Protein AF-A0A3C0KBW0-F1 (afdb_monomer)

Sequence (95 aa):
MKAIVAHHEISGPAHSLEAIRAARIEDAATKTLGTLVGQLFGSYVVTDGNGGEERDDDLPGDVISFRTRVQLSLSAQDYANTQADLKDLVSLRNT

Foldseek 3Di:
DLCCLLPQKFKAFPVCRVVSSVVSSVVSVPDDLVVVLVSCDVFAEDEPPCNDDDDPPVYDPVGDMDIHHHHHYDHPVVSVVVSVVSVVVSVVVVD

Radius of gyration: 15.35 Å; Cα contacts (8 Å, |Δi|>4): 106; chains: 1; bounding box: 50×17×37 Å

Mean predicted aligned error: 5.36 Å

Structure (mmCIF, N/CA/C/O backbone):
data_AF-A0A3C0KBW0-F1
#
_entry.id   AF-A0A3C0KBW0-F1
#
loop_
_atom_site.group_PDB
_atom_site.id
_atom_site.type_symbol
_atom_site.label_atom_id
_atom_site.label_alt_id
_atom_site.label_comp_id
_atom_site.label_asym_id
_atom_site.label_entity_id
_atom_site.label_seq_id
_atom_site.pdbx_PDB_ins_code
_atom_site.Cartn_x
_atom_site.Cartn_y
_atom_site.Cartn_z
_atom_site.occupancy
_atom_site.B_iso_or_equiv
_atom_site.auth_seq_id
_atom_site.auth_comp_id
_atom_site.auth_asym_id
_atom_site.auth_atom_id
_atom_site.pdbx_PDB_model_num
ATOM 1 N N . MET A 1 1 ? -5.396 5.775 -1.230 1.00 88.44 1 MET A N 1
ATOM 2 C CA . MET A 1 1 ? -4.982 4.399 -0.865 1.00 88.44 1 MET A CA 1
ATOM 3 C C . MET A 1 1 ? -4.279 3.660 -2.001 1.00 88.44 1 MET A C 1
ATOM 5 O O . MET A 1 1 ? -3.137 3.285 -1.795 1.00 88.44 1 MET A O 1
ATOM 9 N N . LYS A 1 2 ? -4.885 3.504 -3.193 1.00 93.75 2 LYS A N 1
ATOM 10 C CA . LYS A 1 2 ? -4.240 2.844 -4.353 1.00 93.75 2 LYS A CA 1
ATOM 11 C C . LYS A 1 2 ? -2.818 3.345 -4.626 1.00 93.75 2 LYS A C 1
ATOM 13 O O . LYS A 1 2 ? -1.899 2.544 -4.660 1.00 93.75 2 LYS A O 1
ATOM 18 N N . ALA A 1 3 ? -2.634 4.665 -4.700 1.00 93.81 3 ALA A N 1
ATOM 19 C CA . ALA A 1 3 ? -1.316 5.278 -4.883 1.00 93.81 3 ALA A CA 1
ATOM 20 C C . ALA A 1 3 ? -0.317 4.919 -3.766 1.00 93.81 3 ALA A C 1
ATOM 22 O O . ALA A 1 3 ? 0.834 4.619 -4.051 1.00 93.81 3 ALA A O 1
ATOM 23 N N . ILE A 1 4 ? -0.758 4.896 -2.504 1.00 93.25 4 ILE A N 1
ATOM 24 C CA . ILE A 1 4 ? 0.101 4.544 -1.363 1.00 93.25 4 ILE A CA 1
ATOM 25 C C . ILE A 1 4 ? 0.579 3.095 -1.515 1.00 93.25 4 ILE A C 1
ATOM 27 O O . ILE A 1 4 ? 1.776 2.832 -1.540 1.00 93.25 4 ILE A O 1
ATOM 31 N N . VAL A 1 5 ? -0.343 2.154 -1.727 1.00 93.00 5 VAL A N 1
ATOM 32 C CA . VAL A 1 5 ? -0.002 0.734 -1.911 1.00 93.00 5 VAL A CA 1
ATOM 33 C C . VAL A 1 5 ? 0.887 0.528 -3.150 1.00 93.00 5 VAL A C 1
ATOM 35 O O . VAL A 1 5 ? 1.910 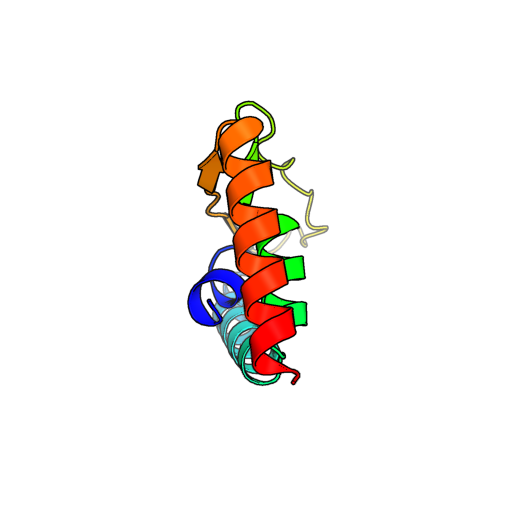-0.153 -3.065 1.00 93.00 5 VAL A O 1
ATOM 38 N N . ALA A 1 6 ? 0.579 1.189 -4.268 1.00 94.62 6 ALA A N 1
ATOM 39 C CA . ALA A 1 6 ? 1.327 1.089 -5.524 1.00 94.62 6 ALA A CA 1
ATOM 40 C C . ALA A 1 6 ? 2.739 1.695 -5.486 1.00 94.62 6 ALA A C 1
ATOM 42 O O . ALA A 1 6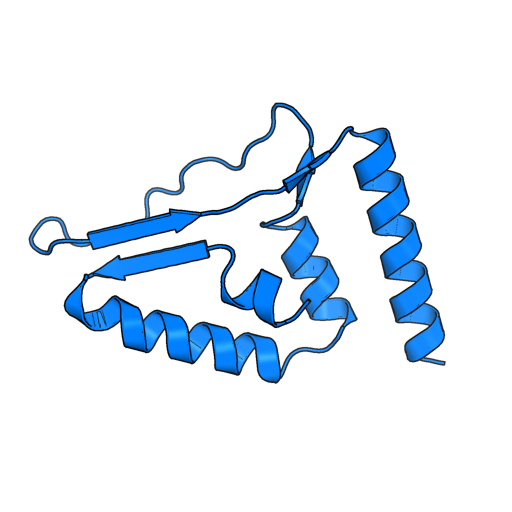 ? 3.574 1.318 -6.310 1.00 94.62 6 ALA A O 1
ATOM 43 N N . HIS A 1 7 ? 3.034 2.602 -4.550 1.00 92.56 7 HIS A N 1
ATOM 44 C CA . HIS A 1 7 ? 4.295 3.354 -4.557 1.00 92.56 7 HIS A CA 1
ATOM 45 C C . HIS A 1 7 ? 5.126 3.256 -3.282 1.00 92.56 7 HIS A C 1
ATOM 47 O O . HIS A 1 7 ? 6.286 3.648 -3.315 1.00 92.56 7 HIS A O 1
ATOM 53 N N . HIS A 1 8 ? 4.583 2.736 -2.179 1.00 91.56 8 HIS A N 1
ATOM 54 C CA . HIS A 1 8 ? 5.335 2.678 -0.924 1.00 91.56 8 HIS A CA 1
ATOM 55 C C . HIS A 1 8 ? 6.556 1.757 -0.969 1.00 91.56 8 HIS A C 1
ATOM 57 O O . HIS A 1 8 ? 7.437 1.897 -0.136 1.00 91.56 8 HIS A O 1
ATOM 63 N N . GLU A 1 9 ? 6.611 0.804 -1.896 1.00 91.00 9 GLU A N 1
ATOM 64 C CA . GLU A 1 9 ? 7.763 -0.070 -2.070 1.00 91.00 9 GLU A CA 1
ATOM 65 C C . GLU A 1 9 ? 7.984 -0.318 -3.558 1.00 91.00 9 GLU A C 1
ATOM 67 O O . GLU A 1 9 ? 7.045 -0.629 -4.291 1.00 91.00 9 GLU A O 1
ATOM 72 N N . ILE A 1 10 ? 9.222 -0.181 -4.008 1.00 91.94 10 ILE A N 1
ATOM 73 C CA . ILE A 1 10 ? 9.651 -0.592 -5.337 1.00 91.94 10 ILE A CA 1
ATOM 74 C C . ILE A 1 10 ? 11.083 -1.105 -5.252 1.00 91.94 10 ILE A C 1
ATOM 76 O O . ILE A 1 10 ? 11.929 -0.480 -4.612 1.00 91.94 10 ILE A O 1
ATOM 80 N N . SER A 1 11 ? 11.349 -2.239 -5.887 1.00 91.19 11 SER A N 1
ATOM 81 C CA . SER A 1 11 ? 12.688 -2.799 -6.001 1.00 91.19 11 SER A CA 1
ATOM 82 C C . SER A 1 11 ? 12.887 -3.478 -7.344 1.00 91.19 11 SER A C 1
ATOM 84 O O . SER A 1 11 ? 11.928 -3.948 -7.957 1.00 91.19 11 SER A O 1
ATOM 86 N N . GLY A 1 12 ? 14.130 -3.486 -7.819 1.00 90.69 12 GLY A N 1
ATOM 87 C CA . GLY A 1 12 ? 14.516 -4.195 -9.030 1.00 90.69 12 GLY A CA 1
ATOM 88 C C . GLY A 1 12 ? 15.705 -3.573 -9.762 1.00 90.69 12 GLY A C 1
ATOM 89 O O . GLY A 1 12 ? 16.191 -2.501 -9.379 1.00 90.69 12 GLY A O 1
ATOM 90 N N . PRO A 1 13 ? 16.159 -4.225 -10.844 1.00 92.00 13 PRO A N 1
ATOM 91 C CA . PRO A 1 13 ? 17.169 -3.676 -11.736 1.00 92.00 13 PRO A CA 1
ATOM 92 C C . PRO A 1 13 ? 16.752 -2.323 -12.321 1.00 92.00 13 PRO A C 1
ATOM 94 O O . PRO A 1 13 ? 15.600 -2.114 -12.701 1.00 92.00 13 PRO A O 1
ATOM 97 N N . ALA A 1 14 ? 17.713 -1.413 -12.472 1.00 90.81 14 ALA A N 1
ATOM 98 C CA . ALA A 1 14 ? 17.481 -0.058 -12.972 1.00 90.81 14 ALA A CA 1
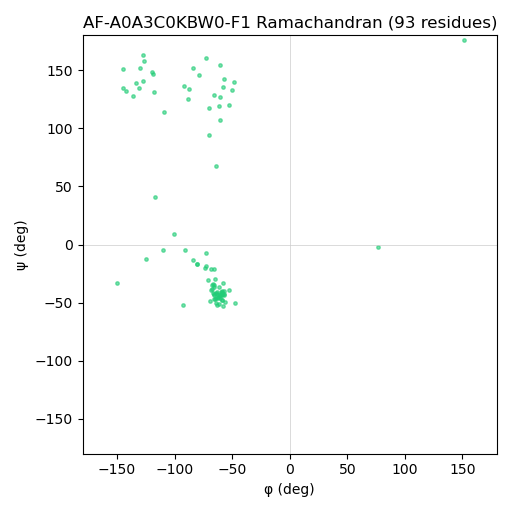A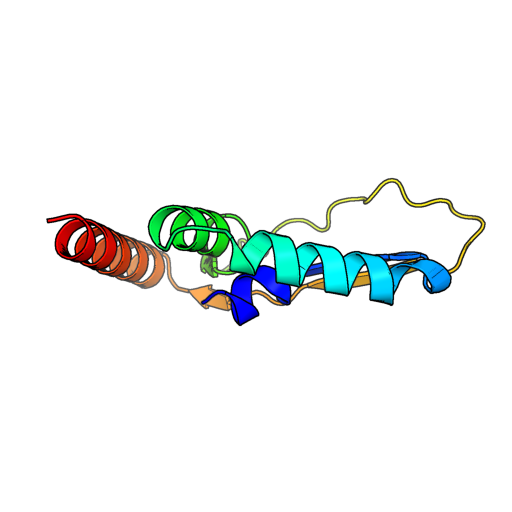TOM 99 C C . ALA A 1 14 ? 16.728 -0.030 -14.314 1.00 90.81 14 ALA A C 1
ATOM 101 O O . ALA A 1 14 ? 15.841 0.795 -14.520 1.00 90.81 14 ALA A O 1
ATOM 102 N N . HIS A 1 15 ? 17.057 -0.965 -15.210 1.00 91.19 15 HIS A N 1
ATOM 103 C CA . HIS A 1 15 ? 16.485 -1.050 -16.553 1.00 91.19 15 HIS A CA 1
ATOM 104 C C . HIS A 1 15 ? 15.033 -1.556 -16.580 1.00 91.19 15 HIS A C 1
ATOM 106 O O . HIS A 1 15 ? 14.337 -1.337 -17.566 1.00 91.19 15 HIS A O 1
ATOM 112 N N . SER A 1 16 ? 14.567 -2.235 -15.527 1.00 92.62 16 SER A N 1
ATOM 113 C CA . SER A 1 16 ? 13.203 -2.773 -15.428 1.00 92.62 16 SER A CA 1
ATOM 114 C C . SER A 1 16 ? 12.344 -2.043 -14.392 1.00 92.62 16 SER A C 1
ATOM 116 O O . SER A 1 16 ? 11.143 -2.298 -14.300 1.00 92.62 16 SER A O 1
ATOM 118 N N . LEU A 1 17 ? 12.925 -1.094 -13.652 1.00 91.06 17 LEU A N 1
ATOM 119 C CA . LEU A 1 17 ? 12.274 -0.394 -12.546 1.00 91.06 17 LEU A CA 1
ATOM 120 C C . LEU A 1 17 ? 10.979 0.319 -12.968 1.00 91.06 17 LEU A C 1
ATOM 122 O O . LEU A 1 17 ? 9.983 0.271 -12.249 1.00 91.06 17 LEU A O 1
ATOM 126 N N . GLU A 1 18 ? 10.948 0.941 -14.150 1.00 93.62 18 GLU A N 1
ATOM 127 C CA . GLU A 1 18 ? 9.735 1.589 -14.666 1.00 93.62 18 GLU A CA 1
ATOM 128 C C . GLU A 1 18 ? 8.620 0.578 -14.968 1.00 93.62 18 GLU A C 1
ATOM 130 O O . GLU A 1 18 ? 7.469 0.795 -14.584 1.00 93.62 18 GLU A O 1
ATOM 135 N N . ALA A 1 19 ? 8.959 -0.556 -15.587 1.00 95.62 19 ALA A N 1
ATOM 136 C CA . ALA A 1 19 ? 7.999 -1.618 -15.875 1.00 95.62 19 ALA A CA 1
ATOM 137 C C . ALA A 1 19 ? 7.431 -2.223 -14.579 1.00 95.62 19 ALA A C 1
ATOM 139 O O . ALA A 1 19 ? 6.220 -2.407 -14.457 1.00 95.62 19 ALA A O 1
ATOM 140 N N . ILE A 1 20 ? 8.286 -2.442 -13.573 1.00 94.38 20 ILE A N 1
ATOM 141 C CA . ILE A 1 20 ? 7.873 -2.889 -12.235 1.00 94.38 20 ILE A CA 1
ATOM 142 C C . ILE A 1 20 ? 6.922 -1.864 -11.608 1.00 94.38 20 ILE A C 1
ATOM 144 O O . ILE A 1 20 ? 5.870 -2.229 -11.078 1.00 94.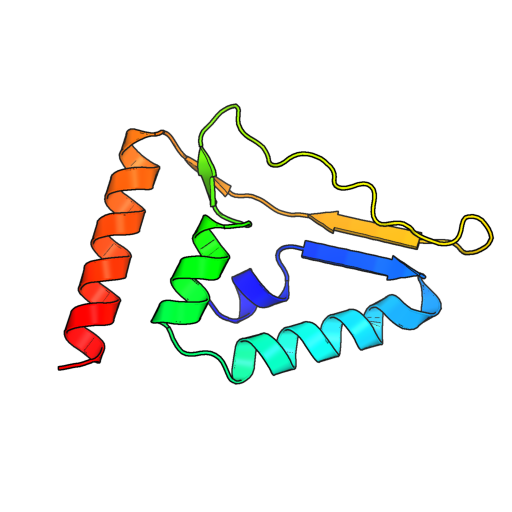38 20 ILE A O 1
ATOM 148 N N . ARG A 1 21 ? 7.242 -0.566 -11.706 1.00 94.12 21 ARG A N 1
ATOM 149 C CA . ARG A 1 21 ? 6.372 0.509 -11.212 1.00 94.12 21 ARG A CA 1
ATOM 150 C C . ARG A 1 21 ? 5.002 0.481 -11.888 1.00 94.12 21 ARG A C 1
ATOM 152 O O . ARG A 1 21 ? 3.994 0.575 -11.191 1.00 94.12 21 ARG A O 1
ATOM 159 N N . ALA A 1 22 ? 4.960 0.365 -13.214 1.00 96.25 22 ALA A N 1
ATOM 160 C CA . ALA A 1 22 ? 3.718 0.328 -13.982 1.00 96.25 22 ALA A CA 1
ATOM 161 C C . ALA A 1 22 ? 2.841 -0.870 -13.582 1.00 96.25 22 ALA A C 1
ATOM 163 O O . ALA A 1 22 ? 1.664 -0.683 -13.269 1.00 96.25 22 ALA A O 1
ATOM 164 N N . ALA A 1 23 ? 3.434 -2.063 -13.468 1.00 95.50 23 ALA A N 1
ATOM 165 C CA . ALA A 1 23 ? 2.731 -3.271 -13.041 1.00 95.50 23 ALA A CA 1
ATOM 166 C C . ALA A 1 23 ? 2.113 -3.128 -11.638 1.00 95.50 23 ALA A C 1
ATOM 168 O O . ALA A 1 23 ? 0.965 -3.511 -11.420 1.00 95.50 23 ALA A O 1
ATOM 169 N N . ARG A 1 24 ? 2.826 -2.510 -10.683 1.00 94.19 24 ARG A N 1
ATOM 170 C CA . ARG A 1 24 ? 2.283 -2.254 -9.332 1.00 94.19 24 ARG A CA 1
ATOM 171 C C . ARG A 1 24 ? 1.117 -1.265 -9.332 1.00 94.19 24 ARG A C 1
ATOM 173 O O . ARG A 1 24 ? 0.206 -1.403 -8.516 1.00 94.19 24 ARG A O 1
ATOM 180 N N . ILE A 1 25 ? 1.136 -0.260 -10.212 1.00 96.06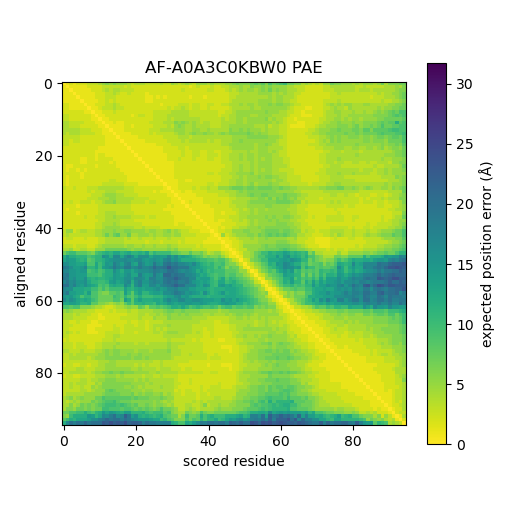 25 ILE A N 1
ATOM 181 C CA . ILE A 1 25 ? 0.019 0.688 -10.362 1.00 96.06 25 ILE A CA 1
ATOM 182 C C . ILE A 1 25 ? -1.220 -0.040 -10.878 1.00 96.06 25 ILE A C 1
ATOM 184 O O . ILE A 1 25 ? -2.303 0.145 -10.323 1.00 96.06 25 ILE A O 1
ATOM 188 N N . GLU A 1 26 ? -1.062 -0.861 -11.914 1.00 96.19 26 GLU A N 1
ATOM 189 C CA . GLU A 1 26 ? -2.157 -1.622 -12.515 1.00 96.19 26 GLU A CA 1
ATOM 190 C C . GLU A 1 26 ? -2.746 -2.643 -11.531 1.00 96.19 26 GLU A C 1
ATOM 192 O O . GLU A 1 26 ? -3.960 -2.677 -11.317 1.00 96.19 26 GLU A O 1
ATOM 197 N N . ASP A 1 27 ? -1.891 -3.393 -10.834 1.00 93.75 27 ASP A N 1
ATOM 198 C CA . ASP A 1 27 ? -2.298 -4.316 -9.773 1.00 93.75 27 ASP A CA 1
ATOM 199 C C . ASP A 1 27 ? -3.110 -3.597 -8.680 1.00 93.75 27 ASP A C 1
ATOM 201 O O . ASP A 1 27 ? -4.227 -3.999 -8.351 1.00 93.75 27 ASP A O 1
ATOM 205 N N . ALA A 1 28 ? -2.628 -2.462 -8.166 1.00 94.62 28 ALA A N 1
ATOM 206 C CA . ALA A 1 28 ? -3.378 -1.681 -7.183 1.00 94.62 28 ALA A CA 1
ATOM 207 C C . ALA A 1 28 ? -4.686 -1.094 -7.752 1.00 94.62 28 ALA A C 1
ATOM 209 O O . ALA A 1 28 ? -5.657 -0.899 -7.010 1.00 94.62 28 ALA A O 1
ATOM 210 N N . ALA A 1 29 ? -4.738 -0.797 -9.054 1.00 94.12 29 ALA A N 1
ATOM 211 C CA . ALA A 1 29 ? -5.914 -0.237 -9.709 1.00 94.12 29 ALA A CA 1
ATOM 212 C C . ALA A 1 29 ? -7.093 -1.217 -9.742 1.00 94.12 29 ALA A C 1
ATOM 214 O O . ALA A 1 29 ? -8.235 -0.772 -9.585 1.00 94.12 29 ALA A O 1
ATOM 215 N N . THR A 1 30 ? -6.828 -2.517 -9.869 1.00 93.75 30 THR A N 1
ATOM 216 C CA . THR A 1 30 ? -7.860 -3.568 -9.938 1.00 93.75 30 THR A CA 1
ATOM 217 C C . THR A 1 30 ? -8.360 -4.032 -8.565 1.00 93.75 30 THR A C 1
ATOM 219 O O . THR A 1 30 ? -9.411 -4.664 -8.460 1.00 93.75 30 THR A O 1
ATOM 222 N N . LYS A 1 31 ? -7.657 -3.679 -7.482 1.00 93.44 31 LYS A N 1
ATOM 223 C CA . LYS A 1 31 ? -7.962 -4.158 -6.129 1.00 93.44 31 LYS A CA 1
ATOM 224 C C . LYS A 1 31 ? -9.124 -3.440 -5.451 1.00 93.44 31 LYS A C 1
ATOM 226 O O . LYS A 1 31 ? -9.332 -2.229 -5.581 1.00 93.44 31 LYS A O 1
ATOM 231 N N . THR A 1 32 ? -9.858 -4.211 -4.647 1.00 93.44 32 THR A N 1
ATOM 232 C CA . THR A 1 32 ? -10.925 -3.698 -3.779 1.00 93.44 32 THR A CA 1
ATOM 233 C C . THR A 1 32 ? -10.347 -2.934 -2.583 1.00 93.44 32 THR A C 1
ATOM 235 O O . THR A 1 32 ? -9.194 -3.139 -2.204 1.00 93.44 32 THR A O 1
ATOM 238 N N . LEU A 1 33 ? -11.156 -2.083 -1.935 1.00 90.31 33 LEU A N 1
ATOM 239 C CA . LEU A 1 33 ? -10.734 -1.360 -0.730 1.00 90.31 33 LEU A CA 1
ATOM 240 C C . LEU A 1 33 ? -10.283 -2.313 0.382 1.00 90.31 33 LEU A C 1
ATOM 242 O O . LEU A 1 33 ? -9.243 -2.071 0.976 1.00 90.31 33 LEU A O 1
ATOM 246 N N . GLY A 1 34 ? -11.009 -3.412 0.618 1.00 91.56 34 GLY A N 1
ATOM 247 C CA . GLY A 1 34 ? -10.637 -4.399 1.638 1.00 91.56 34 GLY A CA 1
ATOM 248 C C . GLY A 1 34 ? -9.264 -5.021 1.377 1.00 91.56 34 GLY A C 1
ATOM 249 O O . GLY A 1 34 ? -8.438 -5.104 2.282 1.00 91.56 34 GLY A O 1
ATOM 250 N N . THR A 1 35 ? -8.976 -5.369 0.118 1.00 92.44 35 THR A N 1
ATOM 251 C CA . THR A 1 35 ? -7.652 -5.866 -0.284 1.00 92.44 35 THR A CA 1
ATOM 252 C C . THR A 1 35 ? -6.567 -4.813 -0.058 1.00 92.44 35 THR A C 1
ATOM 254 O O . THR A 1 35 ? -5.516 -5.122 0.495 1.00 92.44 35 THR A O 1
ATOM 257 N N . LEU A 1 36 ? -6.822 -3.560 -0.447 1.00 93.38 36 LEU A N 1
ATOM 258 C CA . LEU A 1 36 ? -5.860 -2.467 -0.292 1.00 93.38 36 LEU A CA 1
ATOM 259 C C . LEU A 1 36 ? -5.588 -2.128 1.179 1.00 93.38 36 LEU A C 1
ATOM 261 O O . LEU A 1 36 ? -4.445 -1.834 1.510 1.00 93.38 36 LEU A O 1
ATOM 265 N N . VAL A 1 37 ? -6.595 -2.203 2.055 1.00 92.75 37 VAL A N 1
ATOM 266 C CA . VAL A 1 37 ? -6.430 -2.046 3.510 1.00 92.75 37 VAL A CA 1
ATOM 267 C C . VAL A 1 37 ? -5.528 -3.149 4.064 1.00 92.75 37 VAL A C 1
ATOM 269 O O . VAL A 1 37 ? -4.585 -2.850 4.790 1.00 92.75 37 VAL A O 1
ATOM 272 N N . GLY A 1 38 ? -5.750 -4.408 3.670 1.00 91.31 38 GLY A N 1
ATOM 273 C CA . GLY A 1 38 ? -4.880 -5.516 4.075 1.00 91.31 38 GLY A CA 1
ATOM 274 C C . GLY A 1 38 ? -3.424 -5.310 3.647 1.00 91.31 38 GLY A C 1
ATOM 275 O O . GLY A 1 38 ? -2.511 -5.494 4.445 1.00 91.31 38 GLY A O 1
ATOM 276 N N . GLN A 1 39 ? -3.198 -4.853 2.413 1.00 91.56 39 GLN A N 1
ATOM 277 C CA . GLN A 1 39 ? -1.847 -4.538 1.938 1.00 91.56 39 GLN A CA 1
ATOM 278 C C . GLN A 1 39 ? -1.229 -3.337 2.661 1.00 91.56 39 GLN A C 1
ATOM 280 O O . GLN A 1 39 ? -0.042 -3.357 2.959 1.00 91.56 39 GLN A O 1
ATOM 285 N N . LEU A 1 40 ? -2.021 -2.309 2.972 1.00 91.94 40 LEU A N 1
ATOM 286 C CA . LEU A 1 40 ? -1.552 -1.113 3.667 1.00 91.94 40 LEU A CA 1
ATOM 287 C C . LEU A 1 40 ? -0.936 -1.458 5.033 1.00 91.94 40 LEU A C 1
ATOM 289 O O . LEU A 1 40 ? 0.173 -1.020 5.320 1.00 91.94 40 LEU A O 1
ATOM 293 N N . PHE A 1 41 ? -1.620 -2.274 5.836 1.00 91.00 41 PHE A N 1
ATOM 294 C CA . PHE A 1 41 ? -1.144 -2.712 7.156 1.00 91.00 41 PHE A CA 1
ATOM 295 C C . PHE A 1 41 ? -0.129 -3.860 7.100 1.00 91.00 41 PHE A C 1
ATOM 297 O O . PHE A 1 41 ? 0.576 -4.112 8.068 1.00 91.00 41 PHE A O 1
ATOM 304 N N . GLY A 1 42 ? -0.030 -4.559 5.967 1.00 85.81 42 GLY A N 1
ATOM 305 C CA . GLY A 1 42 ? 0.972 -5.606 5.768 1.00 85.81 42 GLY A CA 1
ATOM 306 C C . GLY A 1 42 ? 2.359 -5.084 5.384 1.00 85.81 42 GLY A C 1
ATOM 307 O O . GLY A 1 42 ? 3.323 -5.847 5.440 1.00 85.81 42 GLY A O 1
ATOM 308 N N . SER A 1 43 ? 2.480 -3.826 4.941 1.00 85.56 43 SER A N 1
ATOM 309 C CA . SER A 1 43 ? 3.754 -3.325 4.406 1.00 85.56 43 SER A CA 1
ATOM 310 C C . SER A 1 43 ? 4.031 -1.828 4.578 1.00 85.56 43 SER A C 1
ATOM 312 O O . SER A 1 43 ? 5.198 -1.465 4.741 1.00 85.56 43 SER A O 1
ATOM 314 N N . TYR A 1 44 ? 3.012 -0.958 4.543 1.00 90.00 44 TYR A N 1
ATOM 315 C CA . TYR A 1 44 ? 3.193 0.496 4.647 1.00 90.00 44 TYR A CA 1
ATOM 316 C C . TYR A 1 44 ? 3.088 1.003 6.085 1.00 90.00 44 TYR A C 1
ATOM 318 O O . TYR A 1 44 ? 3.977 1.718 6.535 1.00 90.00 44 TYR A O 1
ATOM 326 N N . VAL A 1 45 ? 2.011 0.660 6.795 1.00 91.94 45 VAL A N 1
ATOM 327 C CA . VAL A 1 45 ? 1.809 1.069 8.191 1.00 91.94 45 VAL A CA 1
ATOM 328 C C . VAL A 1 45 ? 2.447 0.031 9.098 1.00 91.94 45 VAL A C 1
ATOM 330 O O . VAL A 1 45 ? 2.125 -1.150 9.003 1.00 91.94 45 VAL A O 1
ATOM 333 N N . VAL A 1 46 ? 3.332 0.475 9.980 1.00 90.94 46 VAL A N 1
ATOM 334 C CA . VAL A 1 46 ? 4.038 -0.362 10.951 1.00 90.94 46 VAL A CA 1
ATOM 335 C C . VAL A 1 46 ? 3.872 0.216 12.351 1.00 90.94 46 VAL A C 1
ATOM 337 O O . VAL A 1 46 ? 3.483 1.372 12.518 1.00 90.94 46 VAL A O 1
ATOM 340 N N . THR A 1 47 ? 4.153 -0.584 13.373 1.00 90.88 47 THR A N 1
ATOM 341 C CA . THR A 1 47 ? 4.246 -0.078 14.744 1.00 90.88 47 THR A CA 1
ATOM 342 C C . THR A 1 47 ? 5.632 0.499 15.012 1.00 90.88 47 THR A C 1
ATOM 344 O O . THR A 1 47 ? 6.620 0.046 14.428 1.00 90.88 47 THR A O 1
ATOM 347 N N . ASP A 1 48 ? 5.721 1.460 15.927 1.00 85.44 48 ASP A N 1
ATOM 348 C CA . ASP A 1 48 ? 6.994 2.027 16.373 1.00 85.44 48 ASP A CA 1
ATOM 349 C C . ASP A 1 48 ? 7.998 0.931 16.763 1.00 85.44 48 ASP A C 1
ATOM 351 O O . ASP A 1 48 ? 7.670 -0.030 17.460 1.00 85.44 48 ASP A O 1
ATOM 355 N N . GLY A 1 49 ? 9.233 1.059 16.270 1.00 72.38 49 GLY A N 1
ATOM 356 C CA . GLY A 1 49 ? 10.301 0.081 16.498 1.00 72.38 49 GLY A CA 1
ATOM 357 C C . GLY A 1 49 ? 10.210 -1.204 15.665 1.00 72.38 49 GLY A C 1
ATOM 358 O O . GLY A 1 49 ? 11.117 -2.022 15.752 1.00 72.38 49 GLY A O 1
ATOM 359 N N . ASN A 1 50 ? 9.176 -1.368 14.832 1.00 72.12 50 ASN A N 1
ATOM 360 C CA . ASN A 1 50 ? 8.993 -2.520 13.944 1.00 72.12 50 ASN A CA 1
ATOM 361 C C . ASN A 1 50 ? 9.013 -2.113 12.460 1.00 72.12 50 ASN A C 1
ATOM 363 O O . ASN A 1 50 ? 8.198 -2.576 11.660 1.00 72.12 50 ASN A O 1
ATOM 367 N N . GLY A 1 51 ? 9.927 -1.204 12.096 1.00 62.97 51 GLY A N 1
ATOM 368 C CA . GLY A 1 51 ? 10.219 -0.912 10.692 1.00 62.97 51 GLY A CA 1
ATOM 369 C C . GLY A 1 51 ? 10.541 -2.225 9.987 1.00 62.97 51 GLY A C 1
ATOM 370 O O . GLY A 1 51 ? 11.421 -2.957 10.432 1.00 62.97 51 GLY A O 1
ATOM 371 N N . GLY A 1 52 ? 9.757 -2.572 8.967 1.00 63.66 52 GLY A N 1
ATOM 372 C CA . GLY A 1 52 ? 9.802 -3.910 8.381 1.00 63.66 52 GLY A CA 1
ATOM 373 C C . GLY A 1 52 ? 11.206 -4.237 7.881 1.00 63.66 52 GLY A C 1
ATOM 374 O O . GLY A 1 52 ? 11.816 -3.395 7.220 1.00 63.66 52 GLY A O 1
ATOM 375 N N . GLU A 1 53 ? 11.682 -5.451 8.168 1.00 63.22 53 GLU A N 1
ATOM 376 C CA . GLU A 1 53 ? 13.028 -5.902 7.803 1.00 63.22 53 GLU A CA 1
ATOM 377 C C . GLU A 1 53 ? 13.332 -5.608 6.328 1.00 63.22 53 GLU A C 1
ATOM 379 O O . GLU A 1 53 ? 12.467 -5.745 5.441 1.00 63.22 53 GLU A O 1
ATOM 384 N N . GLU A 1 54 ? 14.564 -5.173 6.057 1.00 62.25 54 GLU A N 1
ATOM 385 C CA . GLU A 1 54 ? 15.062 -5.104 4.691 1.00 62.25 54 GLU A CA 1
ATOM 386 C C . GLU A 1 54 ? 15.031 -6.525 4.127 1.00 62.25 54 GLU A C 1
ATOM 388 O O . GLU A 1 54 ? 15.808 -7.384 4.527 1.00 62.25 54 GLU A O 1
ATOM 393 N N . ARG A 1 55 ? 14.081 -6.805 3.225 1.00 65.00 55 ARG A N 1
ATOM 394 C CA . ARG A 1 55 ? 14.083 -8.088 2.511 1.00 65.00 55 ARG A CA 1
ATOM 395 C C . ARG A 1 55 ? 15.312 -8.126 1.619 1.00 65.00 55 ARG A C 1
ATOM 397 O O . ARG A 1 55 ? 15.499 -7.184 0.852 1.00 65.00 55 ARG A O 1
ATOM 404 N N . ASP A 1 56 ? 16.096 -9.184 1.695 1.00 61.75 56 ASP A N 1
ATOM 405 C CA . ASP A 1 56 ? 17.073 -9.458 0.653 1.00 61.75 56 ASP A CA 1
ATOM 406 C C . ASP A 1 56 ? 16.276 -9.883 -0.584 1.00 61.75 56 ASP A C 1
ATOM 408 O O . ASP A 1 56 ? 15.771 -11.004 -0.677 1.00 61.75 56 ASP A O 1
ATOM 412 N N . ASP A 1 57 ? 15.993 -8.917 -1.455 1.00 65.56 57 ASP A N 1
ATOM 413 C CA . ASP A 1 57 ? 15.433 -9.232 -2.757 1.00 65.56 57 ASP A CA 1
ATOM 414 C C . ASP A 1 57 ? 16.591 -9.906 -3.500 1.00 65.56 57 ASP A C 1
ATOM 416 O O . ASP A 1 57 ? 17.631 -9.272 -3.659 1.00 65.56 57 ASP A O 1
ATOM 420 N N . ASP A 1 58 ? 16.433 -11.181 -3.875 1.00 68.19 58 ASP A N 1
ATOM 421 C CA . ASP A 1 58 ? 17.434 -12.032 -4.549 1.00 68.19 58 ASP A CA 1
ATOM 422 C C . ASP A 1 58 ? 17.767 -11.465 -5.946 1.00 68.19 58 ASP A C 1
ATOM 424 O O . ASP A 1 58 ? 17.334 -11.949 -6.995 1.00 68.19 58 ASP A O 1
ATOM 428 N N . LEU A 1 59 ? 18.420 -10.304 -5.939 1.00 71.06 59 LEU A N 1
ATOM 429 C CA . LEU A 1 59 ? 18.661 -9.442 -7.079 1.00 71.06 59 LEU A CA 1
ATOM 430 C C . LEU A 1 59 ? 20.004 -9.828 -7.697 1.00 71.06 59 LEU A C 1
ATOM 432 O O . LEU A 1 59 ? 20.988 -10.003 -6.975 1.00 71.06 59 LEU A O 1
ATOM 436 N N . PRO A 1 60 ? 20.090 -9.921 -9.034 1.00 74.56 60 PRO A N 1
ATOM 437 C CA . PRO A 1 60 ? 21.340 -10.281 -9.684 1.00 74.56 60 PRO A CA 1
ATOM 438 C C . PRO A 1 60 ? 22.439 -9.255 -9.365 1.00 74.56 60 PRO A C 1
AT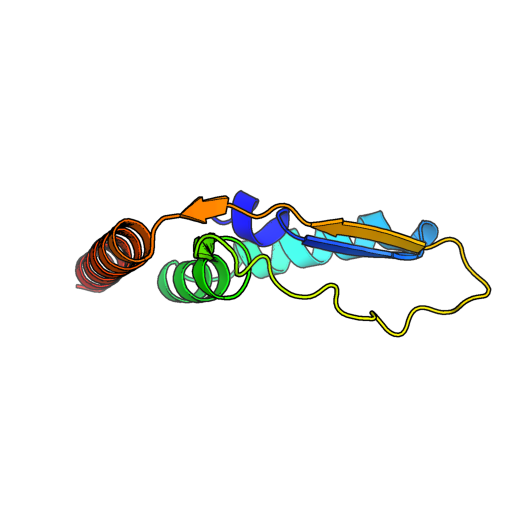OM 440 O O . PRO A 1 60 ? 22.260 -8.052 -9.560 1.00 74.56 60 PRO A O 1
ATOM 443 N N . GLY A 1 61 ? 23.588 -9.731 -8.876 1.00 76.19 61 GLY A N 1
ATOM 444 C CA . GLY A 1 61 ? 24.715 -8.876 -8.480 1.00 76.19 61 GLY A CA 1
ATOM 445 C C . GLY A 1 61 ? 25.481 -8.240 -9.649 1.00 76.19 61 GLY A C 1
ATOM 446 O O . GLY A 1 61 ? 26.361 -7.411 -9.426 1.00 76.19 61 GLY A O 1
ATOM 447 N N . ASP A 1 62 ? 25.172 -8.621 -10.889 1.00 88.00 62 ASP A N 1
ATOM 448 C CA . ASP A 1 62 ? 25.788 -8.122 -12.122 1.00 88.00 62 ASP A CA 1
ATOM 449 C C . ASP A 1 62 ? 25.064 -6.905 -12.727 1.00 88.00 62 ASP A C 1
ATOM 451 O O . ASP A 1 62 ? 25.548 -6.309 -13.691 1.00 88.00 62 ASP A O 1
ATOM 455 N N . VAL A 1 63 ? 23.933 -6.487 -12.148 1.00 87.69 63 VAL A N 1
ATOM 456 C CA . VAL A 1 63 ? 23.156 -5.322 -12.593 1.00 87.69 63 VAL A CA 1
ATOM 457 C C . VAL A 1 63 ? 22.875 -4.349 -11.454 1.00 87.69 63 VAL A C 1
ATOM 459 O O . VAL A 1 63 ? 22.545 -4.728 -10.332 1.00 87.69 63 VAL A O 1
ATOM 462 N N . ILE A 1 64 ? 22.951 -3.050 -11.769 1.00 89.50 64 ILE A N 1
ATOM 463 C CA . ILE A 1 64 ? 22.591 -1.985 -10.827 1.00 89.50 64 ILE A CA 1
ATOM 464 C C . ILE A 1 64 ? 21.117 -2.139 -10.467 1.00 89.50 64 ILE A C 1
ATOM 466 O O . ILE A 1 64 ? 20.245 -2.032 -11.335 1.00 89.50 64 ILE A O 1
ATOM 470 N N . SER A 1 65 ? 20.854 -2.343 -9.182 1.00 90.25 65 SER A N 1
ATOM 471 C CA . SER A 1 65 ? 19.511 -2.496 -8.644 1.00 90.25 65 SER A CA 1
ATOM 472 C C . SER A 1 65 ? 19.209 -1.401 -7.635 1.00 90.25 65 SER A C 1
ATOM 474 O O . SER A 1 65 ? 20.088 -0.923 -6.919 1.00 90.25 65 SER A O 1
ATOM 476 N N . PHE A 1 66 ? 17.945 -0.998 -7.596 1.00 88.19 66 PHE A N 1
ATOM 477 C CA . PHE A 1 66 ? 17.446 -0.006 -6.661 1.00 88.19 66 PHE A CA 1
ATOM 478 C C . PHE A 1 66 ? 16.373 -0.624 -5.794 1.00 88.19 66 PHE A C 1
ATOM 480 O O . PHE A 1 66 ? 15.587 -1.454 -6.250 1.00 88.19 66 PHE A O 1
ATOM 487 N N . ARG A 1 67 ? 16.299 -0.143 -4.558 1.00 88.19 67 ARG A N 1
ATOM 488 C CA . ARG A 1 67 ? 15.157 -0.351 -3.688 1.00 88.19 67 ARG A CA 1
ATOM 489 C C . ARG A 1 67 ? 14.772 0.958 -3.034 1.00 88.19 67 ARG 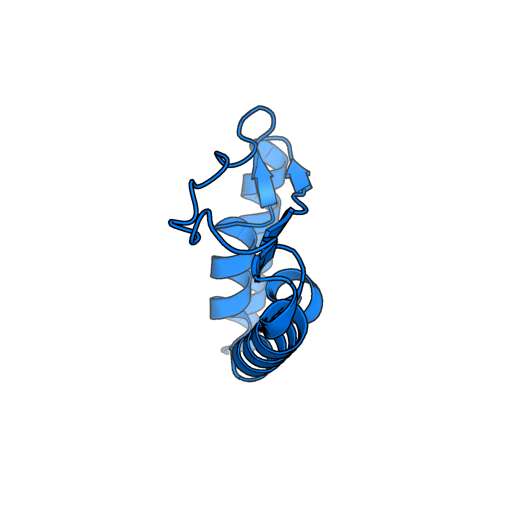A C 1
ATOM 491 O O . ARG A 1 67 ? 15.614 1.734 -2.594 1.00 88.19 67 ARG A O 1
ATOM 498 N N . THR A 1 68 ? 13.477 1.199 -2.951 1.00 89.25 68 THR A N 1
ATOM 499 C CA . THR A 1 68 ? 12.909 2.293 -2.177 1.00 89.25 68 THR A CA 1
ATOM 500 C C . THR A 1 68 ? 11.718 1.757 -1.417 1.00 89.25 68 THR A C 1
ATOM 502 O O . THR A 1 68 ? 10.827 1.148 -2.007 1.00 89.25 68 THR A O 1
ATOM 505 N N . ARG A 1 69 ? 11.702 1.993 -0.107 1.00 89.94 69 ARG A N 1
ATOM 506 C CA . ARG A 1 69 ? 10.571 1.688 0.760 1.00 89.94 69 ARG A CA 1
ATOM 507 C C . ARG A 1 69 ? 10.254 2.909 1.618 1.00 89.94 69 ARG A C 1
ATOM 509 O O . ARG A 1 69 ? 11.148 3.527 2.182 1.00 89.94 69 ARG A O 1
ATOM 516 N N . VAL A 1 70 ? 8.974 3.237 1.711 1.00 90.25 70 VAL A N 1
ATOM 517 C CA . VAL A 1 70 ? 8.407 4.259 2.589 1.00 90.25 70 VAL A CA 1
ATOM 518 C C . VAL 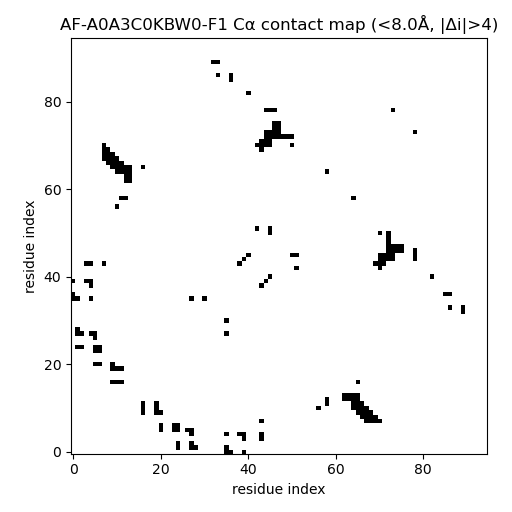A 1 70 ? 7.461 3.550 3.543 1.00 90.25 70 VAL A C 1
ATOM 520 O O . VAL A 1 70 ? 6.626 2.762 3.101 1.00 90.25 70 VAL A O 1
ATOM 523 N N . GLN A 1 71 ? 7.581 3.830 4.836 1.00 91.19 71 GLN A N 1
ATOM 524 C CA . GLN A 1 71 ? 6.696 3.295 5.867 1.00 91.19 71 GLN A CA 1
ATOM 525 C C . GLN A 1 71 ? 6.191 4.420 6.767 1.00 91.19 71 GLN A C 1
ATOM 527 O O . GLN A 1 71 ? 6.855 5.445 6.928 1.00 91.19 71 GLN A O 1
ATOM 532 N N . LEU A 1 72 ? 5.002 4.222 7.326 1.00 91.38 72 LEU A N 1
ATOM 533 C CA . LEU A 1 72 ? 4.403 5.070 8.345 1.00 91.38 72 LEU A CA 1
ATOM 534 C C . LEU A 1 72 ? 4.413 4.305 9.666 1.00 91.38 72 LEU A C 1
ATOM 536 O O . LEU A 1 72 ? 3.709 3.305 9.794 1.00 91.38 72 LEU A O 1
ATOM 540 N N . SER A 1 73 ? 5.183 4.785 10.635 1.00 92.50 73 SER A N 1
ATOM 541 C CA . SER A 1 73 ? 5.181 4.228 11.987 1.00 92.50 73 SER A CA 1
ATOM 542 C C . SER A 1 73 ? 4.096 4.885 12.832 1.00 92.50 73 SER A C 1
ATOM 544 O O . SER A 1 73 ? 3.938 6.106 12.802 1.00 92.50 73 SER A O 1
ATOM 546 N N . LEU A 1 74 ? 3.344 4.064 13.556 1.00 93.56 74 LEU A N 1
ATOM 547 C CA . LEU A 1 74 ? 2.328 4.481 14.515 1.00 93.56 74 LEU A CA 1
ATOM 548 C C . LEU A 1 74 ? 2.583 3.825 15.873 1.00 93.56 74 LEU A C 1
ATOM 550 O O . LEU A 1 74 ? 3.148 2.730 15.959 1.00 93.56 74 LEU A O 1
ATOM 554 N N . SER A 1 75 ? 2.055 4.435 16.933 1.00 94.56 75 SER A N 1
ATOM 555 C CA . SER A 1 75 ? 1.953 3.752 18.219 1.00 94.56 75 SER A CA 1
ATOM 556 C C . SER A 1 75 ? 1.083 2.493 18.078 1.00 94.56 75 SER A C 1
ATOM 558 O O . SER A 1 75 ? 0.210 2.413 17.209 1.00 94.56 75 SER A O 1
ATOM 560 N N . ALA A 1 76 ? 1.273 1.494 18.945 1.00 92.00 76 ALA A N 1
ATOM 561 C CA . ALA A 1 76 ? 0.454 0.276 18.909 1.00 92.00 76 ALA A CA 1
ATOM 562 C C . ALA A 1 76 ? -1.050 0.572 19.076 1.00 92.00 76 ALA A C 1
ATOM 564 O O . ALA A 1 76 ? -1.891 -0.104 18.482 1.00 92.00 76 ALA A O 1
ATOM 565 N N . GLN A 1 77 ? -1.380 1.604 19.859 1.00 94.25 77 GLN A N 1
ATOM 566 C CA . GLN A 1 77 ? -2.754 2.050 20.054 1.00 94.25 77 GLN A CA 1
ATOM 567 C C . GLN A 1 77 ? -3.321 2.681 18.779 1.00 94.25 77 GLN A C 1
ATOM 569 O O . GLN A 1 77 ? -4.397 2.287 18.333 1.00 94.25 77 GLN A O 1
ATOM 574 N N . ASP A 1 78 ? -2.586 3.601 18.154 1.00 94.81 78 ASP A N 1
ATOM 575 C CA . ASP A 1 78 ? -3.042 4.269 16.931 1.00 94.81 78 ASP A CA 1
ATOM 576 C C . ASP A 1 78 ? -3.128 3.304 15.750 1.00 94.81 78 ASP A C 1
ATOM 578 O O . ASP A 1 78 ? -4.049 3.400 14.938 1.00 94.81 78 ASP A O 1
ATOM 582 N N . TYR A 1 79 ? -2.219 2.331 15.680 1.00 92.88 79 TYR A N 1
ATOM 583 C CA . TYR A 1 79 ? -2.274 1.245 14.709 1.00 92.88 79 TYR A CA 1
ATOM 584 C C . TYR A 1 79 ? -3.588 0.462 14.831 1.00 92.88 79 TYR A C 1
ATOM 586 O O . TYR A 1 79 ? -4.313 0.315 13.845 1.00 92.88 79 TYR A O 1
ATOM 594 N N . ALA A 1 80 ? -3.920 -0.003 16.041 1.00 93.38 80 ALA A N 1
ATOM 595 C CA . ALA A 1 80 ? -5.129 -0.787 16.289 1.00 93.38 80 ALA A CA 1
ATOM 596 C C . ALA A 1 80 ? -6.405 0.018 15.998 1.00 93.38 80 ALA A C 1
ATOM 598 O O . ALA A 1 80 ? -7.317 -0.496 15.348 1.00 93.38 80 ALA A O 1
ATOM 599 N N . ASN A 1 81 ? -6.438 1.288 16.416 1.00 94.69 81 ASN A N 1
ATOM 600 C CA . ASN A 1 81 ? -7.557 2.193 16.155 1.00 94.69 81 ASN A CA 1
ATOM 601 C C . ASN A 1 81 ? -7.753 2.406 14.647 1.00 94.69 81 ASN A C 1
ATOM 603 O O . ASN A 1 81 ? -8.830 2.148 14.116 1.00 94.69 81 ASN A O 1
ATOM 607 N N . THR A 1 82 ? -6.685 2.767 13.929 1.00 93.25 82 THR A N 1
ATOM 608 C CA . THR A 1 82 ? -6.743 3.008 12.477 1.00 93.25 82 THR A CA 1
ATOM 609 C C . THR A 1 82 ? -7.158 1.746 11.715 1.00 93.25 82 THR A C 1
ATOM 611 O O . THR A 1 82 ? -7.882 1.816 10.719 1.00 93.25 82 THR A O 1
ATOM 614 N N . GLN A 1 83 ? -6.710 0.569 12.163 1.00 92.62 83 GLN A N 1
ATOM 615 C CA . GLN A 1 83 ? -7.092 -0.703 11.556 1.00 92.62 83 GLN A CA 1
ATOM 616 C C . GLN A 1 83 ? -8.583 -1.007 11.754 1.00 92.62 83 GLN A C 1
ATOM 618 O O . GLN A 1 83 ? -9.235 -1.474 10.815 1.00 92.62 83 GLN A O 1
ATOM 623 N N . ALA A 1 84 ? -9.122 -0.741 12.947 1.00 92.75 84 ALA A N 1
ATOM 624 C CA . ALA A 1 84 ? -10.541 -0.906 13.243 1.00 92.75 84 ALA A CA 1
ATOM 625 C C . ALA A 1 84 ? -11.401 0.043 12.393 1.00 92.75 84 ALA A C 1
ATOM 627 O O . ALA A 1 84 ? -12.279 -0.425 11.668 1.00 92.75 84 ALA A O 1
ATOM 628 N N . ASP A 1 85 ? -11.062 1.334 12.364 1.00 92.44 85 ASP A N 1
ATOM 629 C CA . ASP A 1 85 ? -11.794 2.354 11.600 1.00 92.44 85 ASP A CA 1
ATOM 630 C C . ASP A 1 85 ? -11.873 2.007 10.103 1.00 92.44 85 ASP A C 1
ATOM 632 O O . ASP A 1 85 ? -12.920 2.117 9.456 1.00 92.44 85 ASP A O 1
ATOM 636 N N . LEU A 1 86 ? -10.763 1.532 9.525 1.00 91.06 86 LEU A N 1
ATOM 637 C CA . LEU A 1 86 ? -10.723 1.137 8.117 1.00 91.06 86 LEU A CA 1
ATOM 638 C C . LEU A 1 86 ? -11.497 -0.158 7.839 1.00 91.06 86 LEU A C 1
ATOM 640 O O . LEU A 1 86 ? -12.047 -0.311 6.744 1.00 91.06 86 LEU A O 1
ATOM 644 N N . LYS A 1 87 ? -11.578 -1.081 8.802 1.00 89.56 87 LYS A N 1
ATOM 645 C CA . LYS A 1 87 ? -12.409 -2.288 8.685 1.00 89.56 87 LYS A CA 1
ATOM 646 C C . LYS A 1 87 ? -13.899 -1.943 8.697 1.00 89.56 87 LYS A C 1
ATOM 648 O O . LYS A 1 87 ? -14.662 -2.513 7.909 1.00 89.56 87 LYS A O 1
ATOM 653 N N . ASP A 1 88 ? -14.302 -0.990 9.526 1.00 91.00 88 ASP A N 1
ATOM 654 C CA . ASP A 1 88 ? -15.683 -0.515 9.588 1.00 91.00 88 ASP A CA 1
ATOM 655 C C . ASP A 1 88 ? -16.079 0.181 8.283 1.00 91.00 88 ASP A C 1
ATOM 657 O O . ASP A 1 88 ? -17.120 -0.127 7.700 1.00 91.00 88 ASP A O 1
ATOM 661 N N . LEU A 1 89 ? -15.189 1.014 7.732 1.00 89.94 89 LEU A N 1
ATOM 662 C CA . LEU A 1 89 ? -15.385 1.647 6.426 1.00 89.94 89 LEU A CA 1
ATOM 663 C C . LEU A 1 89 ? -15.565 0.619 5.294 1.00 89.94 89 LEU A C 1
ATOM 665 O O . LEU A 1 89 ? -16.421 0.783 4.422 1.00 89.94 89 LEU A O 1
ATOM 669 N N . VAL A 1 90 ? -14.765 -0.453 5.294 1.00 89.38 90 VAL A N 1
ATOM 670 C CA . VAL A 1 90 ? -14.901 -1.547 4.318 1.00 89.38 90 VAL A CA 1
ATOM 671 C C . VAL A 1 90 ? -16.248 -2.249 4.471 1.00 89.38 90 VAL A C 1
ATOM 673 O O . VAL A 1 90 ? -16.873 -2.567 3.459 1.00 89.38 90 VAL A O 1
ATOM 676 N N . SER A 1 91 ? -16.699 -2.466 5.706 1.00 87.69 91 SER A N 1
ATOM 677 C CA . SER A 1 91 ? -17.968 -3.136 6.006 1.00 87.69 91 SER A CA 1
ATOM 678 C C . SER A 1 91 ? -19.165 -2.305 5.535 1.00 87.69 91 SER A C 1
ATOM 680 O O . SER A 1 91 ? -20.016 -2.818 4.811 1.00 87.69 91 SER A O 1
ATOM 682 N N . LEU A 1 92 ? -19.173 -1.003 5.835 1.00 88.44 92 LEU A N 1
ATOM 683 C CA . LEU A 1 92 ? -20.213 -0.064 5.396 1.00 88.44 92 LEU A CA 1
ATOM 684 C C . LEU A 1 92 ? -20.337 0.005 3.872 1.00 88.44 92 LEU A C 1
ATOM 686 O O . LEU A 1 92 ? -21.434 0.055 3.334 1.00 88.44 92 LEU A O 1
ATOM 690 N N . ARG A 1 93 ? -19.208 -0.023 3.159 1.00 80.69 93 ARG A N 1
ATOM 691 C CA . ARG A 1 93 ? -19.183 0.042 1.691 1.00 80.69 93 ARG A CA 1
ATOM 692 C C . ARG A 1 93 ? -19.665 -1.255 1.020 1.00 80.69 93 ARG A C 1
ATOM 694 O O . ARG A 1 93 ? -19.954 -1.249 -0.171 1.00 80.69 93 ARG A O 1
ATOM 701 N N . ASN A 1 94 ? -19.680 -2.372 1.742 1.00 70.12 94 ASN A N 1
ATOM 702 C CA . ASN A 1 94 ? -20.117 -3.673 1.229 1.00 70.12 94 ASN A CA 1
ATOM 703 C C . ASN A 1 94 ? -21.558 -4.025 1.654 1.00 70.12 94 ASN A C 1
ATOM 705 O O . ASN A 1 94 ? -21.965 -5.172 1.468 1.00 70.12 94 ASN A O 1
ATOM 709 N N . THR A 1 95 ? -22.284 -3.072 2.250 1.00 55.75 95 THR A N 1
ATOM 710 C CA . THR A 1 95 ? -23.720 -3.181 2.558 1.00 55.75 95 THR A CA 1
ATOM 711 C C . THR A 1 95 ? -24.521 -2.614 1.393 1.00 55.75 95 THR A C 1
ATOM 713 O O . THR A 1 95 ? -25.536 -3.241 1.024 1.00 55.75 95 THR A O 1
#

Secondary structure (DSSP, 8-state):
-HHHHHHSEEEEETTTHHHHHHHHHHHHHH--HHHHHHHIIIIIEEETT-PPP-------TTS-EEEEE--EEE-HHHHHHHHHHHHHHHHHHT-

pLDDT: mean 87.78, std 9.59, range [55.75, 96.25]

Solvent-accessible surface area (backbone atoms only — not comparable to full-atom values): 5596 Å² total; per-residue (Å²): 104,50,68,53,66,28,59,30,52,51,69,41,42,64,92,49,38,65,60,52,46,52,52,34,42,53,55,35,67,76,52,52,69,61,58,50,52,54,50,33,59,71,66,31,44,33,40,65,96,49,74,75,76,84,73,84,70,95,63,66,89,92,50,68,62,48,73,50,77,50,70,48,71,30,52,68,65,56,44,53,50,54,52,50,56,52,50,51,54,44,52,63,76,72,110